Protein AF-A0A6B0X031-F1 (afdb_monomer_lite)

Structure (mmCIF, N/CA/C/O backbone):
data_AF-A0A6B0X031-F1
#
_entry.id   AF-A0A6B0X031-F1
#
loop_
_atom_site.group_PDB
_atom_site.id
_atom_site.type_symbol
_atom_site.label_atom_id
_atom_site.label_alt_id
_atom_site.label_comp_id
_atom_site.label_asym_id
_atom_site.label_entity_id
_atom_site.label_seq_id
_atom_site.pdbx_PDB_ins_code
_atom_site.Cartn_x
_atom_site.Cartn_y
_atom_site.Cartn_z
_atom_site.occupancy
_atom_site.B_iso_or_equiv
_atom_site.auth_seq_id
_atom_site.auth_comp_id
_atom_site.auth_asym_id
_atom_site.auth_atom_id
_atom_site.pdbx_PDB_model_num
ATOM 1 N N . MET A 1 1 ? 21.536 27.885 -0.685 1.00 33.00 1 MET A N 1
ATOM 2 C CA . MET A 1 1 ? 22.875 27.631 -0.110 1.00 33.00 1 MET A CA 1
ATOM 3 C C . MET A 1 1 ? 23.241 26.184 -0.421 1.00 33.00 1 MET A C 1
ATOM 5 O O . MET A 1 1 ? 22.856 25.290 0.315 1.00 33.00 1 MET A O 1
ATOM 9 N N . TYR A 1 2 ? 23.854 25.948 -1.583 1.00 34.44 2 TYR A N 1
ATOM 10 C CA . TYR A 1 2 ? 24.213 24.617 -2.085 1.00 34.44 2 TYR A CA 1
ATOM 11 C C . TYR A 1 2 ? 25.632 24.315 -1.593 1.00 34.44 2 TYR A C 1
ATOM 13 O O . TYR A 1 2 ? 26.549 25.084 -1.883 1.00 34.44 2 TYR A O 1
ATOM 21 N N . ARG A 1 3 ? 25.805 23.298 -0.74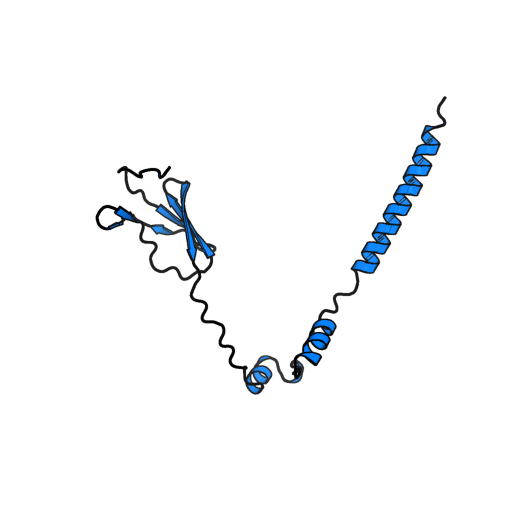3 1.00 37.38 3 ARG A N 1
ATOM 22 C CA . ARG A 1 3 ? 27.104 23.008 -0.123 1.00 37.38 3 ARG A CA 1
ATOM 23 C C . ARG A 1 3 ? 27.965 22.264 -1.142 1.00 37.38 3 ARG A C 1
ATOM 25 O O . ARG A 1 3 ? 27.722 21.103 -1.440 1.00 37.38 3 ARG A O 1
ATOM 32 N N . ASP A 1 4 ? 28.926 22.996 -1.690 1.00 38.53 4 ASP A N 1
ATOM 33 C CA . ASP A 1 4 ? 29.979 22.534 -2.588 1.00 38.53 4 ASP A CA 1
ATOM 34 C C . ASP A 1 4 ? 30.730 21.358 -1.935 1.00 38.53 4 ASP A C 1
ATOM 36 O O . ASP A 1 4 ? 31.461 21.534 -0.956 1.00 38.53 4 ASP A O 1
ATOM 40 N N . ILE A 1 5 ? 30.496 20.138 -2.429 1.00 47.28 5 ILE A N 1
ATOM 41 C CA . ILE A 1 5 ? 31.182 18.918 -1.986 1.00 47.28 5 ILE A CA 1
ATOM 42 C C . ILE A 1 5 ? 32.548 18.892 -2.683 1.00 47.28 5 ILE A C 1
ATOM 44 O O . ILE A 1 5 ? 32.824 18.080 -3.567 1.00 47.28 5 ILE A O 1
ATOM 48 N N . ARG A 1 6 ? 33.409 19.853 -2.334 1.00 39.69 6 ARG A N 1
ATOM 49 C CA . ARG A 1 6 ? 34.802 19.854 -2.777 1.00 39.69 6 ARG A CA 1
ATOM 50 C C . ARG A 1 6 ? 35.494 18.611 -2.233 1.00 39.69 6 ARG A C 1
ATOM 52 O O . ARG A 1 6 ? 35.598 18.447 -1.025 1.00 39.69 6 ARG A O 1
ATOM 59 N N . ARG A 1 7 ? 36.012 17.803 -3.165 1.00 43.03 7 ARG A N 1
ATOM 60 C CA . ARG A 1 7 ? 37.277 17.054 -3.068 1.00 43.03 7 ARG A CA 1
ATOM 61 C C . ARG A 1 7 ? 37.687 16.679 -1.640 1.00 43.03 7 ARG A C 1
ATOM 63 O O . ARG A 1 7 ? 38.592 17.293 -1.100 1.00 43.03 7 ARG A O 1
ATOM 70 N N . GLU A 1 8 ? 37.103 15.640 -1.065 1.00 43.38 8 GLU A N 1
ATOM 71 C CA . GLU A 1 8 ? 37.730 14.963 0.071 1.00 43.38 8 GLU A CA 1
ATOM 72 C C . GLU A 1 8 ? 37.162 13.555 0.175 1.00 43.38 8 GLU A C 1
ATOM 74 O O . GLU A 1 8 ? 36.149 13.316 0.824 1.00 43.38 8 GLU A O 1
ATO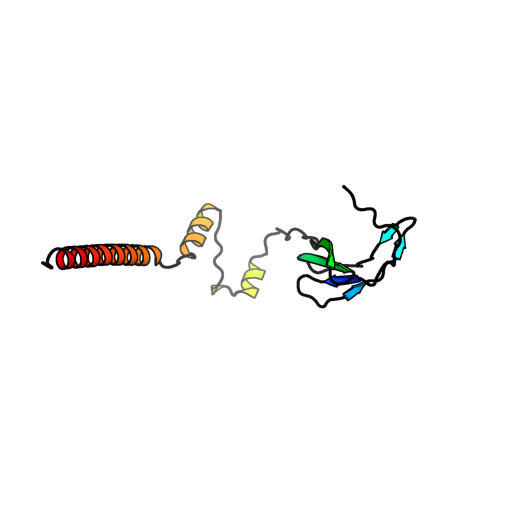M 79 N N . ASN A 1 9 ? 37.828 12.637 -0.530 1.00 46.66 9 ASN A N 1
ATOM 80 C CA . ASN A 1 9 ? 37.626 11.194 -0.494 1.00 46.66 9 ASN A CA 1
ATOM 81 C C . ASN A 1 9 ? 36.172 10.797 -0.695 1.00 46.66 9 ASN A C 1
ATOM 83 O O . ASN A 1 9 ? 35.406 10.688 0.266 1.00 46.66 9 ASN A O 1
ATOM 87 N N . ALA A 1 10 ? 35.820 10.551 -1.956 1.00 55.34 10 ALA A N 1
ATOM 88 C CA . ALA A 1 10 ? 34.616 9.822 -2.289 1.00 55.34 10 ALA A CA 1
ATOM 89 C C . ALA A 1 10 ? 34.673 8.508 -1.488 1.00 55.34 10 ALA A C 1
ATOM 91 O O . ALA A 1 10 ? 35.467 7.612 -1.771 1.00 55.34 10 ALA A O 1
ATOM 92 N N . SER A 1 11 ? 33.963 8.513 -0.364 1.00 65.38 11 SER A N 1
ATOM 93 C CA . SER A 1 11 ? 34.056 7.484 0.658 1.00 65.38 11 SER A CA 1
ATOM 94 C C . SER A 1 11 ? 33.163 6.349 0.200 1.00 65.38 11 SER A C 1
ATOM 96 O O . SER A 1 11 ? 32.203 6.576 -0.546 1.00 65.38 11 SER A O 1
ATOM 98 N N . GLU A 1 12 ? 33.473 5.145 0.655 1.00 78.00 12 GLU A N 1
ATOM 99 C CA . GLU A 1 12 ? 32.509 4.057 0.653 1.00 78.00 12 GLU A CA 1
ATOM 100 C C . GLU A 1 12 ? 31.143 4.581 1.129 1.00 78.00 12 GLU A C 1
ATOM 102 O O . GLU A 1 12 ? 31.061 5.307 2.129 1.00 78.00 12 GLU A O 1
ATOM 107 N N . ALA A 1 13 ? 30.095 4.276 0.367 1.00 83.94 13 ALA A N 1
ATOM 108 C CA . ALA A 1 13 ? 28.730 4.586 0.747 1.00 83.94 13 ALA A CA 1
ATOM 109 C C . ALA A 1 13 ? 27.931 3.290 0.852 1.00 83.94 13 ALA A C 1
ATOM 111 O O . ALA A 1 13 ? 28.218 2.310 0.168 1.00 83.94 13 ALA A O 1
ATOM 112 N N . VAL A 1 14 ? 26.924 3.281 1.712 1.00 87.12 14 VAL A N 1
ATOM 113 C CA . VAL A 1 14 ? 26.030 2.146 1.920 1.00 87.12 14 VAL A CA 1
ATOM 114 C C . VAL A 1 14 ? 24.661 2.518 1.375 1.00 87.12 14 VAL A C 1
ATOM 116 O O . VAL A 1 14 ? 24.072 3.515 1.782 1.00 87.12 14 VAL A O 1
ATOM 119 N N . LEU A 1 15 ? 24.169 1.727 0.431 1.00 89.38 15 LEU A N 1
ATOM 120 C CA . LEU A 1 15 ? 22.814 1.794 -0.089 1.00 89.38 15 LEU A CA 1
ATOM 121 C C . LEU A 1 15 ? 21.904 0.939 0.792 1.00 89.38 15 LEU A C 1
ATOM 123 O O . LEU A 1 15 ? 22.108 -0.270 0.893 1.00 89.38 15 LEU A O 1
ATOM 127 N N . GLN A 1 16 ? 20.896 1.556 1.394 1.00 89.25 16 GLN A N 1
ATOM 128 C CA . GLN A 1 16 ? 19.877 0.882 2.188 1.00 89.25 16 GLN A CA 1
ATOM 129 C C . GLN A 1 16 ? 18.601 0.728 1.358 1.00 89.25 16 GLN A C 1
ATOM 131 O O . GLN A 1 16 ? 18.043 1.716 0.871 1.00 89.25 16 GLN A O 1
ATOM 136 N N . ALA A 1 17 ? 18.156 -0.519 1.205 1.00 85.62 17 ALA A N 1
ATOM 137 C CA . ALA A 1 17 ? 16.879 -0.854 0.589 1.00 85.62 17 ALA A CA 1
ATOM 138 C C . ALA A 1 17 ? 15.715 -0.669 1.588 1.00 85.62 17 ALA A C 1
ATOM 140 O O . ALA A 1 17 ? 15.948 -0.779 2.797 1.00 85.62 17 ALA A O 1
ATOM 141 N N . PRO A 1 18 ? 14.473 -0.440 1.112 1.00 82.44 18 PRO A N 1
ATOM 142 C CA . PRO A 1 18 ? 13.293 -0.278 1.966 1.00 82.44 18 PRO A CA 1
ATOM 143 C C . PRO A 1 18 ? 13.024 -1.476 2.891 1.00 82.44 18 PRO A C 1
ATOM 145 O O . PRO A 1 18 ? 12.672 -1.275 4.052 1.00 82.44 18 PRO A O 1
ATOM 148 N N . GLY A 1 19 ? 13.195 -2.706 2.393 1.00 80.44 19 GLY A N 1
ATOM 149 C CA . GLY A 1 19 ? 13.038 -3.942 3.170 1.00 80.44 19 GLY A CA 1
ATOM 150 C C . GLY A 1 19 ? 14.208 -4.923 3.050 1.00 80.44 19 GLY A C 1
ATOM 151 O O . GLY A 1 19 ? 14.121 -6.035 3.567 1.00 80.44 19 GLY A O 1
ATOM 152 N N . GLY A 1 20 ? 15.281 -4.539 2.355 1.00 76.06 20 GLY A N 1
ATOM 153 C CA . GLY A 1 20 ? 16.390 -5.424 2.002 1.00 76.06 20 GLY A CA 1
ATOM 154 C C . GLY A 1 20 ? 17.692 -5.184 2.769 1.00 76.06 20 GLY A C 1
ATOM 155 O O . GLY A 1 20 ? 17.847 -4.237 3.541 1.00 76.06 20 GLY A O 1
ATOM 156 N N . GLU A 1 21 ? 18.656 -6.062 2.498 1.00 79.81 21 GLU A N 1
ATOM 157 C CA . GLU A 1 21 ? 20.004 -5.988 3.057 1.00 79.81 21 GLU A CA 1
ATOM 158 C C . GLU A 1 21 ? 20.772 -4.759 2.531 1.00 79.81 21 GLU A C 1
ATOM 160 O O . GLU A 1 21 ? 20.715 -4.460 1.330 1.00 79.81 21 GLU A O 1
ATOM 165 N N . PRO A 1 22 ? 21.524 -4.054 3.396 1.00 84.44 22 PRO A N 1
ATOM 166 C CA . PRO A 1 22 ? 22.377 -2.951 2.980 1.00 84.44 22 PRO A CA 1
ATOM 167 C C . PRO A 1 22 ? 23.468 -3.420 2.014 1.00 84.44 22 PRO A C 1
ATOM 169 O O . PRO A 1 22 ? 24.081 -4.477 2.183 1.00 84.44 22 PRO A O 1
ATOM 172 N N . ARG A 1 23 ? 23.763 -2.594 1.007 1.00 85.38 23 ARG A N 1
ATOM 173 C CA . ARG A 1 23 ? 24.788 -2.871 -0.005 1.00 85.38 23 ARG A CA 1
ATOM 174 C C . ARG A 1 23 ? 25.800 -1.739 -0.093 1.00 85.38 23 ARG A C 1
ATOM 176 O O . ARG A 1 23 ? 25.437 -0.598 -0.354 1.00 85.38 23 ARG A O 1
ATOM 183 N N . THR A 1 24 ? 27.084 -2.062 -0.002 1.00 86.50 24 THR A N 1
ATOM 184 C CA . THR A 1 24 ? 28.150 -1.095 -0.283 1.00 86.50 24 THR A CA 1
ATOM 185 C C . THR A 1 24 ? 28.170 -0.693 -1.764 1.00 86.50 24 THR A C 1
ATOM 187 O O . THR A 1 24 ? 28.221 -1.545 -2.657 1.00 86.50 24 THR A O 1
ATOM 190 N N . ILE A 1 25 ? 28.194 0.616 -2.021 1.00 86.44 25 ILE A N 1
ATOM 191 C CA . ILE A 1 25 ? 28.390 1.239 -3.331 1.00 86.44 25 ILE A CA 1
ATOM 192 C C . ILE A 1 25 ? 29.660 2.098 -3.321 1.00 86.44 25 ILE A C 1
ATOM 194 O O . ILE A 1 25 ? 29.949 2.839 -2.380 1.00 86.44 25 ILE A O 1
ATOM 198 N N . TRP A 1 26 ? 30.425 2.003 -4.406 1.00 83.12 26 TRP A N 1
ATOM 199 C CA . TRP A 1 26 ? 31.681 2.728 -4.567 1.00 83.12 26 TRP A CA 1
ATOM 200 C C . TRP A 1 26 ? 31.494 3.912 -5.507 1.00 83.12 26 TRP A C 1
ATOM 202 O O . TRP A 1 26 ? 30.803 3.785 -6.516 1.00 83.12 26 TRP A O 1
ATOM 212 N N . PRO A 1 27 ? 32.103 5.063 -5.213 1.00 84.75 27 PRO A N 1
ATOM 213 C CA . PRO A 1 27 ? 31.990 6.228 -6.069 1.00 84.75 27 PRO A CA 1
ATOM 214 C C . PRO A 1 27 ? 32.688 6.006 -7.408 1.00 84.75 27 PRO A C 1
ATOM 216 O O . PRO A 1 27 ? 33.795 5.474 -7.483 1.00 84.75 27 PRO A O 1
ATOM 219 N N . GLN A 1 28 ? 32.056 6.488 -8.468 1.00 84.00 28 GLN A N 1
ATOM 220 C CA . GLN A 1 28 ? 32.580 6.494 -9.820 1.00 84.00 28 GLN A CA 1
ATOM 221 C C . GLN A 1 28 ? 32.687 7.937 -10.319 1.00 84.00 28 GLN A C 1
ATOM 223 O O . GLN A 1 28 ? 31.763 8.739 -10.186 1.00 84.00 28 GLN A O 1
ATOM 228 N N . GLN A 1 29 ? 33.828 8.279 -10.914 1.00 79.88 29 GLN A N 1
ATOM 229 C CA . GLN A 1 29 ? 34.004 9.564 -11.586 1.00 79.88 29 GLN A CA 1
ATOM 230 C C . GLN A 1 29 ? 33.257 9.538 -12.927 1.00 79.88 29 GLN A C 1
ATOM 232 O O . GLN A 1 29 ? 33.565 8.726 -13.801 1.00 79.88 29 GLN A O 1
ATOM 237 N N . ARG A 1 30 ? 32.286 10.439 -13.100 1.00 78.75 30 ARG A N 1
ATOM 238 C CA . ARG A 1 30 ? 31.639 10.733 -14.385 1.00 78.75 30 ARG A CA 1
ATOM 239 C C . ARG A 1 30 ? 31.936 12.186 -14.755 1.00 78.75 30 ARG A C 1
ATOM 241 O O . ARG A 1 30 ? 31.273 13.114 -14.299 1.00 78.75 30 ARG A O 1
ATOM 248 N N . GLY A 1 31 ? 32.962 12.382 -15.584 1.00 80.31 31 GLY A N 1
ATOM 249 C CA . GLY A 1 31 ? 33.418 13.711 -15.995 1.00 80.31 31 GLY A CA 1
ATOM 250 C C . GLY A 1 31 ? 33.990 14.503 -14.818 1.00 80.31 31 GLY A C 1
ATOM 251 O O . GLY A 1 31 ? 34.966 14.083 -14.209 1.00 80.31 31 GLY A O 1
ATOM 252 N N . LEU A 1 32 ? 33.378 15.648 -14.503 1.00 78.06 32 LEU A N 1
ATOM 253 C CA . LEU A 1 32 ? 33.776 16.519 -13.388 1.00 78.06 32 LEU A CA 1
ATOM 254 C C . LEU A 1 32 ? 33.071 16.181 -12.061 1.00 78.06 32 LEU A C 1
ATOM 256 O O . LEU A 1 32 ? 33.318 16.850 -11.059 1.00 78.06 32 LEU A O 1
ATOM 260 N N . GLN A 1 33 ? 32.178 15.186 -12.045 1.00 76.38 33 GLN A N 1
ATOM 261 C CA . GLN A 1 33 ? 31.364 14.843 -10.879 1.00 76.38 33 GLN A CA 1
ATOM 262 C C . GLN A 1 33 ? 31.687 13.439 -10.361 1.00 76.38 33 GLN A C 1
ATOM 264 O O . GLN A 1 33 ? 31.906 12.501 -11.129 1.00 76.38 33 GLN A O 1
ATOM 269 N N . SER A 1 34 ? 31.681 13.294 -9.036 1.00 76.69 34 SER A N 1
ATOM 270 C CA . SER A 1 34 ? 31.692 11.991 -8.373 1.00 76.69 34 SER A CA 1
ATOM 271 C C . SER A 1 34 ? 30.251 11.551 -8.153 1.00 76.69 34 SER A C 1
ATOM 273 O O . SER A 1 34 ? 29.488 12.280 -7.524 1.00 76.69 34 SER A O 1
ATOM 275 N N . VAL A 1 35 ? 29.881 10.378 -8.657 1.00 82.94 35 VAL A N 1
ATOM 276 C CA . VAL A 1 35 ? 28.538 9.805 -8.493 1.00 82.94 35 VAL A CA 1
ATOM 277 C C . VAL A 1 35 ? 28.632 8.428 -7.851 1.00 82.94 35 VAL A C 1
ATOM 279 O O . VAL A 1 35 ? 29.606 7.716 -8.078 1.00 82.94 35 VAL A O 1
ATOM 282 N N . TRP A 1 36 ? 27.626 8.022 -7.081 1.00 84.81 36 TRP A N 1
ATOM 283 C CA . TRP A 1 36 ? 27.511 6.638 -6.624 1.00 84.81 36 TRP A CA 1
ATOM 284 C C . TRP A 1 36 ? 26.541 5.870 -7.535 1.00 84.81 36 TRP A C 1
ATOM 286 O O . TRP A 1 36 ? 25.339 6.132 -7.500 1.00 84.81 36 TRP A O 1
ATOM 296 N N . PRO A 1 37 ? 27.022 4.945 -8.385 1.00 85.25 37 PRO A N 1
ATOM 297 C CA . PRO A 1 37 ? 26.149 4.121 -9.204 1.00 85.25 37 PRO A CA 1
ATOM 298 C C . PRO A 1 37 ? 25.410 3.105 -8.322 1.00 85.25 37 PRO A C 1
ATOM 300 O O . PRO A 1 37 ? 26.004 2.159 -7.810 1.00 85.25 37 PRO A O 1
ATOM 303 N N . VAL A 1 38 ? 24.097 3.285 -8.173 1.00 84.12 38 VAL A N 1
ATOM 304 C CA . VAL A 1 38 ? 23.221 2.377 -7.405 1.00 84.12 38 VAL A CA 1
ATOM 305 C C . VAL A 1 38 ? 22.833 1.106 -8.178 1.00 84.12 38 VAL A C 1
ATOM 307 O O . VAL A 1 38 ? 22.422 0.115 -7.581 1.00 84.12 38 VAL A O 1
ATOM 310 N N . GLY A 1 39 ? 23.028 1.091 -9.501 1.00 83.88 39 GLY A N 1
ATOM 311 C CA . GLY A 1 39 ? 22.661 -0.033 -10.366 1.00 83.88 39 GLY A CA 1
ATOM 312 C C . GLY A 1 39 ? 21.154 -0.112 -10.629 1.00 83.88 39 GLY A C 1
ATOM 313 O O . GLY A 1 39 ? 20.465 0.904 -10.620 1.00 83.88 39 GLY A O 1
ATOM 314 N N . VAL A 1 40 ? 20.656 -1.319 -10.910 1.00 79.50 40 VAL A N 1
ATOM 315 C CA . VAL A 1 40 ? 19.223 -1.578 -11.117 1.00 79.50 40 VAL A CA 1
ATOM 316 C C . VAL A 1 40 ? 18.564 -1.846 -9.764 1.00 79.50 40 VAL A C 1
ATOM 318 O O . VAL A 1 40 ? 18.987 -2.745 -9.038 1.00 79.50 40 VAL A O 1
ATOM 321 N N . VAL A 1 41 ? 17.528 -1.074 -9.450 1.00 83.75 41 VAL A N 1
ATOM 322 C CA . VAL A 1 41 ? 16.703 -1.185 -8.241 1.00 83.75 41 VAL A CA 1
ATOM 323 C C . VAL A 1 41 ? 15.324 -1.711 -8.639 1.00 83.75 41 VAL A C 1
ATOM 325 O O . VAL A 1 41 ? 14.652 -1.112 -9.470 1.00 83.75 41 VAL A O 1
ATOM 328 N N . ASN A 1 42 ? 14.922 -2.854 -8.079 1.00 78.62 42 ASN A N 1
ATOM 329 C CA . ASN A 1 42 ? 13.672 -3.551 -8.426 1.00 78.62 42 ASN A CA 1
ATOM 330 C C . ASN A 1 42 ? 12.693 -3.644 -7.245 1.00 78.62 42 ASN A C 1
ATOM 332 O O . ASN A 1 42 ? 11.686 -4.340 -7.338 1.00 78.62 42 ASN A O 1
ATOM 336 N N . GLU A 1 43 ? 13.000 -2.983 -6.128 1.00 81.94 43 GLU A N 1
ATOM 337 C CA . GLU A 1 43 ? 12.129 -2.926 -4.958 1.00 81.94 43 GLU A CA 1
ATOM 338 C C . GLU A 1 43 ? 11.528 -1.519 -4.859 1.00 81.94 43 GLU A C 1
ATOM 340 O O . GLU A 1 43 ? 12.285 -0.538 -4.796 1.00 81.94 43 GLU A O 1
ATOM 345 N N . PRO A 1 44 ? 10.191 -1.396 -4.877 1.00 85.12 44 PRO A N 1
ATOM 346 C CA . PRO A 1 44 ? 9.544 -0.109 -4.722 1.00 85.12 44 PRO A CA 1
ATOM 347 C C . PRO A 1 44 ? 9.707 0.395 -3.286 1.00 85.12 44 PRO A C 1
ATOM 349 O O . PRO A 1 44 ? 9.618 -0.372 -2.328 1.00 85.12 44 PRO A O 1
ATOM 352 N N . GLY A 1 45 ? 9.914 1.699 -3.128 1.00 85.94 45 GLY A N 1
ATOM 353 C CA . GLY A 1 45 ? 10.007 2.333 -1.815 1.00 85.94 45 GLY A CA 1
ATOM 354 C C . GLY A 1 45 ? 11.047 3.445 -1.741 1.00 85.94 45 GLY A C 1
ATOM 355 O O . GLY A 1 45 ? 11.556 3.923 -2.757 1.00 85.94 45 GLY A O 1
ATOM 356 N N . LEU A 1 46 ? 11.336 3.886 -0.516 1.00 88.44 46 LEU A N 1
ATOM 357 C CA . LEU A 1 46 ? 12.324 4.926 -0.241 1.00 88.44 46 LEU A CA 1
ATOM 358 C C . LEU A 1 46 ? 13.697 4.299 0.005 1.00 88.44 46 LEU A C 1
ATOM 360 O O . LEU A 1 46 ? 13.880 3.566 0.973 1.00 88.44 46 LEU A O 1
ATOM 364 N N . TRP A 1 47 ? 14.653 4.625 -0.855 1.00 90.56 47 TRP A N 1
ATOM 365 C CA . TRP A 1 47 ? 16.038 4.187 -0.748 1.00 90.56 47 TRP A CA 1
ATOM 366 C C . TRP A 1 47 ? 16.896 5.293 -0.134 1.00 90.56 47 TRP A C 1
ATOM 368 O O . TRP A 1 47 ? 16.737 6.475 -0.463 1.00 90.56 47 TRP A O 1
ATOM 378 N N . GLU A 1 48 ? 17.825 4.913 0.740 1.00 90.94 48 GLU A N 1
ATOM 379 C CA . GLU A 1 48 ? 18.735 5.843 1.415 1.00 90.94 48 GLU A CA 1
ATOM 380 C C . GLU A 1 48 ? 20.194 5.509 1.087 1.00 90.94 48 GLU A C 1
ATOM 382 O O . GLU A 1 48 ? 20.589 4.344 1.054 1.00 90.94 48 GLU A O 1
ATOM 387 N N . ILE A 1 49 ? 21.014 6.536 0.860 1.00 88.38 49 ILE A N 1
ATOM 388 C CA . ILE A 1 49 ? 22.463 6.402 0.684 1.00 88.38 49 ILE A CA 1
ATOM 389 C C . ILE A 1 49 ? 23.147 6.991 1.912 1.00 88.38 49 ILE A C 1
ATOM 391 O O . ILE A 1 49 ? 23.025 8.186 2.188 1.00 88.38 49 ILE A O 1
ATOM 395 N N . PHE A 1 50 ? 23.911 6.170 2.622 1.00 86.75 50 PHE A N 1
ATOM 396 C CA . PHE A 1 50 ? 24.701 6.562 3.782 1.00 86.75 50 PHE A CA 1
ATOM 397 C C . PHE A 1 50 ? 26.170 6.729 3.404 1.00 86.75 50 PHE A C 1
ATOM 399 O O . PHE A 1 50 ? 26.774 5.817 2.854 1.00 86.75 50 PHE A O 1
ATOM 406 N N . ALA A 1 51 ? 26.778 7.860 3.750 1.00 84.00 51 ALA A N 1
ATOM 407 C CA . ALA A 1 51 ? 28.220 8.071 3.663 1.00 84.00 51 ALA A CA 1
ATOM 408 C C . ALA A 1 51 ? 28.728 8.555 5.025 1.00 84.00 51 ALA A C 1
ATOM 410 O O . ALA A 1 51 ? 28.163 9.486 5.602 1.00 84.00 51 ALA A O 1
ATOM 411 N N . ARG A 1 52 ? 29.792 7.930 5.548 1.00 81.25 52 ARG A N 1
ATOM 412 C CA . ARG A 1 52 ? 30.360 8.252 6.876 1.00 81.25 52 ARG A CA 1
ATOM 413 C C . ARG A 1 52 ? 29.288 8.288 7.984 1.00 81.25 52 ARG A C 1
ATOM 415 O O . ARG A 1 52 ? 29.194 9.264 8.724 1.00 81.25 52 ARG A O 1
ATOM 422 N N . GLU A 1 53 ? 28.445 7.254 8.029 1.00 75.88 53 GLU A N 1
ATOM 423 C CA . GLU A 1 53 ? 27.358 7.080 9.016 1.00 75.88 53 GLU A CA 1
ATOM 424 C C . GLU A 1 53 ? 26.264 8.168 8.999 1.00 75.88 53 GLU A C 1
ATOM 426 O O . GLU A 1 53 ? 25.450 8.266 9.917 1.00 75.88 53 GLU A O 1
ATOM 431 N N . ARG A 1 54 ? 26.194 8.987 7.943 1.00 79.88 54 ARG A N 1
ATOM 432 C CA . ARG A 1 54 ? 25.107 9.951 7.730 1.00 79.88 54 ARG A CA 1
ATOM 433 C C . ARG A 1 54 ? 24.407 9.706 6.410 1.00 79.88 54 ARG A C 1
ATOM 435 O O . ARG A 1 54 ? 25.048 9.357 5.424 1.00 79.88 54 ARG A O 1
ATOM 442 N N . VAL A 1 55 ? 23.102 9.967 6.382 1.00 80.50 55 VAL A N 1
ATOM 443 C CA . VAL A 1 55 ? 22.333 9.994 5.135 1.00 80.50 55 VAL A CA 1
ATOM 444 C C . VAL A 1 55 ? 22.883 11.116 4.259 1.00 80.50 55 VAL A C 1
ATOM 446 O O . VAL A 1 55 ? 22.785 12.295 4.607 1.00 80.50 55 VAL A O 1
ATOM 449 N N . SER A 1 56 ? 23.499 10.730 3.149 1.00 85.50 56 SER A N 1
ATOM 450 C CA . SER A 1 56 ? 24.009 11.637 2.129 1.00 85.50 56 SER A CA 1
ATOM 451 C C . SER A 1 56 ? 22.935 11.977 1.103 1.00 85.50 56 SER A C 1
ATOM 453 O O . SER A 1 56 ? 22.935 13.099 0.604 1.00 85.50 56 SER A O 1
ATOM 455 N N . ASP A 1 57 ? 22.052 11.027 0.777 1.00 84.06 57 ASP A N 1
ATOM 456 C CA . ASP A 1 57 ? 20.984 11.223 -0.205 1.00 84.06 57 ASP A CA 1
ATOM 457 C C . ASP A 1 57 ? 19.817 10.240 0.006 1.00 84.06 57 ASP A C 1
ATOM 459 O O . ASP A 1 57 ? 19.979 9.202 0.658 1.00 84.06 57 ASP A O 1
ATOM 463 N N . ARG A 1 58 ? 18.642 10.571 -0.541 1.00 88.75 58 ARG A N 1
ATOM 464 C CA . ARG A 1 58 ? 17.430 9.739 -0.525 1.00 88.75 58 ARG A CA 1
ATOM 465 C C . ARG A 1 58 ? 16.707 9.835 -1.856 1.00 88.75 58 ARG A C 1
ATOM 467 O O . ARG A 1 58 ? 16.477 10.935 -2.352 1.00 88.75 58 ARG A O 1
ATOM 474 N N . PHE A 1 59 ? 16.258 8.703 -2.384 1.00 87.38 59 PHE A N 1
ATOM 475 C CA . PHE A 1 59 ? 15.477 8.680 -3.617 1.00 87.38 59 PHE A CA 1
ATOM 476 C C . PHE A 1 59 ? 14.340 7.663 -3.537 1.00 87.38 59 PHE A C 1
ATOM 478 O O . PHE A 1 59 ? 14.458 6.613 -2.911 1.00 87.38 59 PHE A O 1
ATOM 485 N N . ALA A 1 60 ? 13.210 7.998 -4.157 1.00 86.81 60 ALA A N 1
ATOM 486 C CA . ALA A 1 60 ? 12.063 7.106 -4.247 1.00 86.81 60 ALA A CA 1
ATOM 487 C C . ALA A 1 60 ? 12.156 6.275 -5.528 1.00 86.81 60 ALA A C 1
ATOM 489 O O . ALA A 1 60 ? 12.351 6.823 -6.615 1.00 86.81 60 ALA A O 1
ATOM 490 N N . VAL A 1 61 ? 11.989 4.964 -5.394 1.00 85.00 61 VAL A N 1
ATOM 491 C CA . VAL A 1 61 ? 11.880 4.039 -6.520 1.00 85.00 61 VAL A CA 1
ATOM 492 C C . VAL A 1 61 ? 10.425 3.636 -6.642 1.00 85.00 61 VAL A C 1
ATOM 494 O O . VAL A 1 61 ? 9.865 3.008 -5.744 1.00 85.00 61 VAL A O 1
ATOM 497 N N . GLN A 1 62 ? 9.820 4.000 -7.764 1.00 79.50 62 GLN A N 1
ATOM 498 C CA . GLN A 1 62 ? 8.589 3.382 -8.226 1.00 79.50 62 GLN A CA 1
ATOM 499 C C . GLN A 1 62 ? 9.003 2.369 -9.287 1.00 79.50 62 GLN A C 1
ATOM 501 O O . GLN A 1 62 ? 9.579 2.739 -10.310 1.00 79.50 62 GLN A O 1
ATOM 506 N N . VAL A 1 63 ? 8.812 1.084 -9.001 1.00 66.75 63 VAL A N 1
ATOM 507 C CA . VAL A 1 63 ? 8.949 0.054 -10.033 1.00 66.75 63 VAL A CA 1
ATOM 508 C C . VAL A 1 63 ? 7.732 0.201 -10.931 1.00 66.75 63 VAL A C 1
ATOM 510 O O . VAL A 1 63 ? 6.629 0.295 -10.404 1.00 66.75 63 VAL A O 1
ATOM 513 N N . ASP A 1 64 ? 7.969 0.270 -12.242 1.00 62.25 64 ASP A N 1
ATOM 514 C CA . ASP A 1 64 ? 6.971 0.499 -13.288 1.00 62.25 64 ASP A CA 1
ATOM 515 C C . ASP A 1 64 ? 5.644 -0.201 -12.962 1.00 62.25 64 ASP A C 1
ATOM 517 O O . ASP A 1 64 ? 5.531 -1.434 -12.984 1.00 62.25 64 ASP A O 1
ATOM 521 N N . GLU A 1 65 ? 4.655 0.619 -12.610 1.00 55.75 65 GLU A N 1
ATOM 522 C CA . GLU A 1 65 ? 3.255 0.253 -12.590 1.00 55.75 65 GLU A CA 1
ATOM 523 C C . GLU A 1 65 ? 2.897 -0.021 -14.044 1.00 55.75 65 GLU A C 1
ATOM 525 O O . GLU A 1 65 ? 2.414 0.854 -14.759 1.00 55.75 65 GLU A O 1
ATOM 530 N N . ARG A 1 66 ? 3.114 -1.253 -14.516 1.00 57.53 66 ARG A N 1
ATOM 531 C CA . ARG A 1 66 ? 2.238 -1.750 -15.571 1.00 57.53 66 ARG A CA 1
ATOM 532 C C . ARG A 1 66 ? 0.844 -1.586 -15.004 1.00 57.53 66 ARG A C 1
ATOM 534 O O . ARG A 1 66 ? 0.446 -2.365 -14.137 1.00 57.53 66 ARG A O 1
ATOM 541 N N . GLU A 1 67 ? 0.194 -0.511 -15.428 1.00 52.12 67 GLU A N 1
ATOM 542 C CA . GLU A 1 67 ? -1.183 -0.187 -15.134 1.00 52.12 67 GLU A CA 1
ATOM 543 C C . GLU A 1 67 ? -1.938 -1.513 -15.183 1.00 52.12 67 GLU A C 1
ATOM 545 O O . GLU A 1 67 ? -1.771 -2.251 -16.167 1.00 52.12 67 GLU A O 1
ATOM 550 N N . PRO A 1 68 ? -2.587 -1.925 -14.076 1.00 56.78 68 PRO A N 1
ATOM 551 C CA . PRO A 1 68 ? -3.158 -3.256 -13.992 1.00 56.78 68 PRO A CA 1
ATOM 552 C C . PRO A 1 68 ? -4.027 -3.434 -15.225 1.00 56.78 68 PRO A C 1
ATOM 554 O O . PRO A 1 68 ? -4.876 -2.588 -15.481 1.00 56.78 68 PRO A O 1
ATOM 557 N N . ASP A 1 69 ? -3.753 -4.472 -16.019 1.00 63.25 69 ASP A N 1
ATOM 558 C CA . ASP A 1 69 ? -4.517 -4.756 -17.226 1.00 63.25 69 ASP A CA 1
ATOM 559 C C . ASP A 1 69 ? -5.998 -4.799 -16.838 1.00 63.25 69 ASP A C 1
ATOM 561 O O . ASP A 1 69 ? -6.458 -5.736 -16.181 1.00 63.25 69 ASP A O 1
ATOM 565 N N . LEU A 1 70 ? -6.720 -3.727 -17.178 1.00 63.19 70 LEU A N 1
ATOM 566 C CA . LEU A 1 70 ? -8.122 -3.538 -16.815 1.00 63.19 70 LEU A CA 1
ATOM 567 C C . LEU A 1 70 ? -9.035 -4.409 -17.679 1.00 63.19 70 LEU A C 1
ATOM 569 O O . LEU A 1 70 ? -10.260 -4.290 -17.592 1.00 63.19 70 LEU A O 1
ATOM 573 N N . THR A 1 71 ? -8.465 -5.277 -18.521 1.00 75.12 71 THR A N 1
ATOM 574 C CA . THR A 1 71 ? -9.232 -6.250 -19.281 1.00 75.12 71 THR A CA 1
ATOM 575 C C . THR A 1 71 ? -10.023 -7.129 -18.310 1.00 75.12 71 THR A C 1
ATOM 577 O O . THR A 1 71 ? -9.436 -7.797 -17.451 1.00 75.12 71 THR A O 1
ATOM 580 N N . PRO A 1 72 ? -11.362 -7.160 -18.429 1.00 71.50 72 PRO A N 1
ATOM 581 C CA . PRO A 1 72 ? -12.198 -7.971 -17.563 1.00 71.50 72 PRO A CA 1
ATOM 582 C C . PRO A 1 72 ? -11.752 -9.434 -17.577 1.00 71.50 72 PRO A C 1
ATOM 584 O O . PRO A 1 72 ? -11.618 -10.056 -18.634 1.00 71.50 72 PRO A O 1
ATOM 587 N N . VAL A 1 73 ? -11.530 -10.003 -16.392 1.00 78.94 73 VAL A N 1
ATOM 588 C CA . VAL A 1 73 ? -11.160 -11.414 -16.268 1.00 78.94 73 VAL A CA 1
ATOM 589 C C . VAL A 1 73 ? -12.363 -12.278 -16.668 1.00 78.94 73 VAL A C 1
ATOM 591 O O . VAL A 1 73 ? -13.447 -12.092 -16.111 1.00 78.94 73 VAL A O 1
ATOM 594 N N . PRO A 1 74 ? -12.206 -13.255 -17.583 1.00 80.38 74 PRO A N 1
ATOM 595 C CA . PRO A 1 74 ? -13.299 -14.143 -17.961 1.00 80.38 74 PRO A CA 1
ATOM 596 C C . PRO A 1 74 ? -13.856 -14.899 -16.754 1.00 80.38 74 PRO A C 1
ATOM 598 O O . PRO A 1 74 ? -13.101 -15.504 -15.988 1.00 80.38 74 PRO A O 1
ATOM 601 N N . MET A 1 75 ? -15.182 -14.934 -16.629 1.00 74.50 75 MET A N 1
ATOM 602 C CA . MET A 1 75 ? -15.872 -15.540 -15.486 1.00 74.50 75 MET A CA 1
ATOM 603 C C . MET A 1 75 ? -15.483 -17.008 -15.257 1.00 74.50 75 MET A C 1
ATOM 605 O O . MET A 1 75 ? -15.255 -17.423 -14.126 1.00 74.50 75 MET A O 1
ATOM 609 N N . ALA A 1 76 ? -15.271 -17.771 -16.334 1.00 77.31 76 ALA A N 1
ATOM 610 C CA . ALA A 1 76 ? -14.811 -19.159 -16.265 1.00 77.31 76 ALA A CA 1
ATOM 611 C C . ALA A 1 76 ? -13.474 -19.320 -15.511 1.00 77.31 76 ALA A C 1
ATOM 613 O O . ALA A 1 76 ? -13.249 -20.328 -14.842 1.00 77.31 76 ALA A O 1
ATOM 614 N N . ARG A 1 77 ? -12.586 -18.318 -15.586 1.00 77.50 77 ARG A N 1
ATOM 615 C CA . ARG A 1 77 ? -11.310 -18.315 -14.858 1.00 77.50 77 ARG A CA 1
ATOM 616 C C . ARG A 1 77 ? -11.515 -18.023 -13.374 1.00 77.50 77 ARG A C 1
ATOM 618 O O . ARG A 1 77 ? -10.848 -18.631 -12.543 1.00 77.50 77 ARG A O 1
ATOM 625 N N . LEU A 1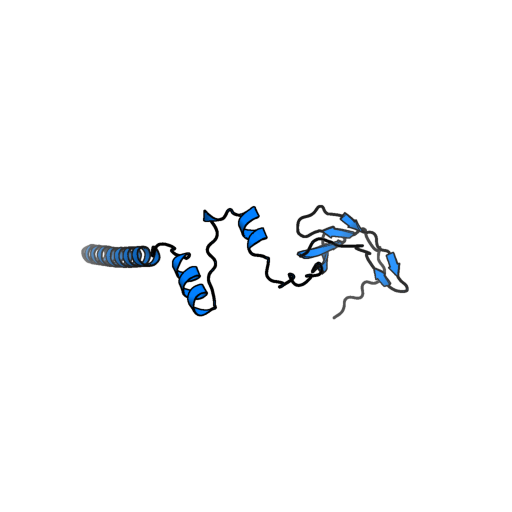 78 ? -12.437 -17.120 -13.046 1.00 77.88 78 LEU A N 1
ATOM 626 C CA . LEU A 1 78 ? -12.800 -16.818 -11.662 1.00 77.88 78 LEU A CA 1
ATOM 627 C C . LEU A 1 78 ? -13.449 -18.042 -11.002 1.00 77.88 78 LEU A C 1
ATOM 629 O O . LEU A 1 78 ? -13.034 -18.443 -9.915 1.00 77.88 78 LEU A O 1
ATOM 633 N N . GLU A 1 79 ? -14.386 -18.698 -11.689 1.00 80.38 79 GLU A N 1
ATOM 634 C CA . GLU A 1 79 ? -15.046 -19.919 -11.209 1.00 80.38 79 GLU A CA 1
ATOM 635 C C . GLU A 1 79 ? -14.059 -21.059 -10.943 1.00 80.38 79 GLU A C 1
ATOM 637 O O . GLU A 1 79 ? -14.201 -21.768 -9.947 1.00 80.38 79 GLU A O 1
ATOM 642 N N . ALA A 1 80 ? -13.037 -21.215 -11.789 1.00 78.88 80 ALA A N 1
ATOM 643 C CA . ALA A 1 80 ? -11.994 -22.220 -11.597 1.00 78.88 80 ALA A CA 1
ATOM 644 C C . ALA A 1 80 ? -11.121 -21.954 -10.356 1.00 78.88 80 ALA A C 1
ATOM 646 O O . ALA A 1 80 ? -10.652 -22.900 -9.727 1.00 78.88 80 ALA A O 1
ATOM 647 N N . LEU A 1 81 ? -10.900 -20.684 -9.997 1.00 77.75 81 LEU A N 1
ATOM 648 C CA . LEU A 1 81 ? -10.039 -20.296 -8.874 1.00 77.75 81 LEU A CA 1
ATOM 649 C C . LEU A 1 81 ? -10.768 -20.321 -7.527 1.00 77.75 81 LEU A C 1
ATOM 651 O O . LEU A 1 81 ? -10.226 -20.812 -6.538 1.00 77.75 81 LEU A O 1
ATOM 655 N N . PHE A 1 82 ? -11.988 -19.789 -7.473 1.00 78.31 82 PHE A N 1
ATOM 656 C CA . PHE A 1 82 ? -12.716 -19.617 -6.211 1.00 78.31 82 PHE A CA 1
ATOM 657 C C . PHE A 1 82 ? -13.788 -20.696 -5.981 1.00 78.31 82 PHE A C 1
ATOM 659 O O . PHE A 1 82 ? -14.173 -20.949 -4.832 1.00 78.31 82 PHE A O 1
ATOM 666 N N . GLY A 1 83 ? -14.206 -21.394 -7.041 1.00 73.19 83 GLY A N 1
ATOM 667 C CA . GLY A 1 83 ? -15.342 -22.313 -7.037 1.00 73.19 83 GLY A CA 1
ATOM 668 C C . GLY A 1 83 ? -16.665 -21.572 -7.249 1.00 73.19 83 GLY A C 1
ATOM 669 O O . GLY A 1 83 ? -16.850 -20.458 -6.757 1.00 73.19 83 GLY A O 1
ATOM 670 N N . LYS A 1 84 ? -17.598 -22.203 -7.974 1.00 67.19 84 LYS A N 1
ATOM 671 C CA . LYS A 1 84 ? -18.890 -21.606 -8.365 1.00 67.19 84 LYS A CA 1
ATOM 672 C C . LYS A 1 84 ? -19.713 -21.096 -7.178 1.00 67.19 84 LYS A C 1
ATOM 674 O O . LYS A 1 84 ? -20.337 -20.050 -7.278 1.00 67.19 84 LYS A O 1
ATOM 679 N N . ASP A 1 85 ? -19.639 -21.776 -6.038 1.00 68.75 85 ASP A N 1
ATOM 680 C CA . ASP A 1 85 ? -20.468 -21.467 -4.866 1.00 68.75 85 ASP A CA 1
ATOM 681 C C . ASP A 1 85 ? -19.967 -20.263 -4.048 1.00 68.75 85 ASP A C 1
ATOM 683 O O . ASP A 1 85 ? -20.656 -19.794 -3.143 1.00 68.75 85 ASP A O 1
ATOM 687 N N . ARG A 1 86 ? -18.758 -19.759 -4.338 1.00 64.62 86 ARG A N 1
ATOM 688 C CA . ARG A 1 86 ? -18.141 -18.619 -3.631 1.00 64.62 86 ARG A CA 1
ATOM 689 C C . ARG A 1 86 ? -18.070 -17.344 -4.471 1.00 64.62 86 ARG A C 1
ATOM 691 O O . ARG A 1 86 ? -17.530 -16.342 -4.008 1.00 64.62 86 ARG A O 1
ATOM 698 N N . LEU A 1 87 ? -18.619 -17.370 -5.684 1.00 66.81 87 LEU A N 1
ATOM 699 C CA . LEU A 1 87 ? -18.664 -16.237 -6.601 1.00 66.81 87 LEU A CA 1
ATOM 700 C C . LEU A 1 87 ? -20.100 -15.755 -6.769 1.00 66.81 87 LEU A C 1
ATOM 702 O O . LEU A 1 87 ? -20.972 -16.496 -7.209 1.00 66.81 87 LEU A O 1
ATOM 706 N N . ARG A 1 88 ? -20.333 -14.480 -6.457 1.00 66.19 88 ARG A N 1
ATOM 707 C CA . ARG A 1 88 ? -21.573 -13.781 -6.789 1.00 66.19 88 ARG A CA 1
ATOM 708 C C . ARG A 1 88 ? -21.233 -12.663 -7.765 1.00 66.19 88 ARG A C 1
ATOM 710 O O . ARG A 1 88 ? -20.557 -11.712 -7.385 1.00 66.19 88 ARG A O 1
ATOM 717 N N . VAL A 1 89 ? -21.666 -12.811 -9.015 1.00 66.94 89 VAL A N 1
ATOM 718 C CA . VAL A 1 89 ? -21.571 -11.745 -10.022 1.00 66.94 89 VAL A CA 1
ATOM 719 C C . VAL A 1 89 ? -22.668 -10.742 -9.737 1.00 66.94 89 VAL A C 1
ATOM 721 O O . VAL A 1 89 ? -23.817 -11.124 -9.522 1.00 66.94 89 VAL A O 1
ATOM 724 N N . VAL A 1 90 ? -22.291 -9.475 -9.691 1.00 68.00 90 VAL A N 1
ATOM 725 C CA . VAL A 1 90 ? -23.203 -8.360 -9.475 1.00 68.00 90 VAL A CA 1
ATOM 726 C C . VAL A 1 90 ? -23.183 -7.541 -10.758 1.00 68.00 90 VAL A C 1
ATOM 728 O O . VAL A 1 90 ? -22.123 -7.050 -11.148 1.00 68.00 90 VAL A O 1
ATOM 731 N N . ASP A 1 91 ? -24.323 -7.459 -11.440 1.00 55.78 91 ASP A N 1
ATOM 732 C CA . ASP A 1 91 ? -24.456 -6.707 -12.687 1.00 55.78 91 ASP A CA 1
ATOM 733 C C . ASP A 1 91 ? -24.744 -5.229 -12.380 1.00 55.78 91 ASP A C 1
ATOM 735 O O . ASP A 1 91 ? -25.777 -4.875 -11.816 1.00 55.78 91 ASP A O 1
ATOM 739 N N . GLY A 1 92 ? -23.828 -4.352 -12.794 1.00 63.22 92 GLY A N 1
ATOM 740 C CA . GLY A 1 92 ? -24.026 -2.901 -12.800 1.00 63.22 92 GLY A CA 1
ATOM 741 C C . GLY A 1 92 ? -23.746 -2.156 -11.484 1.00 63.22 92 GLY A C 1
ATOM 742 O O . GLY A 1 92 ? -23.713 -2.708 -10.385 1.00 63.22 92 GLY A O 1
ATOM 743 N N . GLU A 1 93 ? -23.541 -0.839 -11.616 1.00 57.59 93 GLU A N 1
ATOM 744 C CA . GLU A 1 93 ? -23.176 0.075 -10.517 1.00 57.59 93 GLU A CA 1
ATOM 745 C C . GLU A 1 93 ? -24.228 0.166 -9.403 1.00 57.59 93 GLU A C 1
ATOM 747 O O . GLU A 1 93 ? -23.878 0.388 -8.241 1.00 57.59 93 GLU A O 1
ATOM 752 N N . ALA A 1 94 ? -25.510 -0.002 -9.742 1.00 55.56 94 ALA A N 1
ATOM 753 C CA . ALA A 1 94 ? -26.607 0.127 -8.784 1.00 55.56 94 ALA A CA 1
ATOM 754 C C . ALA A 1 94 ? -26.568 -0.981 -7.719 1.00 55.56 94 ALA A C 1
ATOM 756 O O . ALA A 1 94 ? -26.781 -0.714 -6.538 1.00 55.56 94 ALA A O 1
ATOM 757 N N . ASP A 1 95 ? -26.213 -2.194 -8.136 1.00 57.31 95 ASP A N 1
ATOM 758 C CA . ASP A 1 95 ? -26.267 -3.401 -7.313 1.00 57.31 95 ASP A CA 1
ATOM 759 C C . ASP A 1 95 ? -24.930 -3.622 -6.564 1.00 57.31 95 ASP A C 1
ATOM 761 O O . ASP A 1 95 ? -24.876 -4.217 -5.485 1.00 57.31 95 ASP A O 1
ATOM 765 N N . LEU A 1 96 ? -23.832 -3.029 -7.064 1.00 63.12 96 LEU A N 1
ATOM 766 C CA . LEU A 1 96 ? -22.510 -3.060 -6.427 1.00 63.12 96 LEU A CA 1
ATOM 767 C C . LEU A 1 96 ? -22.489 -2.310 -5.090 1.00 63.12 96 LEU A C 1
ATOM 769 O O . LEU A 1 96 ? -21.885 -2.775 -4.121 1.00 63.12 96 LEU A O 1
ATOM 773 N N . LYS A 1 97 ? -23.154 -1.151 -5.010 1.00 61.28 97 LYS A N 1
ATOM 774 C CA . LYS A 1 97 ? -23.203 -0.359 -3.774 1.00 61.28 97 LYS A CA 1
ATOM 775 C C . LYS A 1 97 ? -23.923 -1.126 -2.668 1.00 61.28 97 LYS A C 1
ATOM 777 O O . LYS A 1 97 ? -23.436 -1.173 -1.542 1.00 61.28 97 LYS A O 1
ATOM 782 N N . GLU A 1 98 ? -25.048 -1.752 -2.992 1.00 61.81 98 GLU A N 1
ATOM 783 C CA . GLU A 1 98 ? -25.843 -2.526 -2.041 1.00 61.81 98 GLU A CA 1
ATOM 784 C C . GLU A 1 98 ? -25.137 -3.836 -1.651 1.00 61.81 98 GLU A C 1
ATOM 786 O O . GLU A 1 98 ? -25.049 -4.161 -0.464 1.00 61.81 98 GLU A O 1
ATOM 791 N N . ALA A 1 99 ? -24.493 -4.514 -2.606 1.00 61.75 99 ALA A N 1
ATOM 792 C CA . ALA A 1 99 ? -23.673 -5.696 -2.343 1.00 61.75 99 ALA A CA 1
ATOM 793 C C . ALA A 1 99 ? -22.463 -5.390 -1.437 1.00 61.75 99 ALA A C 1
ATOM 795 O O . ALA A 1 99 ? -22.246 -6.095 -0.448 1.00 61.75 99 ALA A O 1
ATOM 796 N N . VAL A 1 100 ? -21.715 -4.312 -1.700 1.00 63.50 100 VAL A N 1
ATOM 797 C CA . VAL A 1 100 ? -20.558 -3.898 -0.880 1.00 63.50 100 VAL A CA 1
ATOM 798 C C . VAL A 1 100 ? -20.994 -3.431 0.511 1.00 63.50 100 VAL A C 1
ATOM 800 O O . VAL A 1 100 ? -20.337 -3.759 1.503 1.00 63.50 100 VAL A O 1
ATOM 803 N N . LEU A 1 101 ? -22.109 -2.699 0.617 1.00 61.59 101 LEU A N 1
ATOM 804 C CA . LEU A 1 101 ? -22.659 -2.277 1.909 1.00 61.59 101 LEU A CA 1
ATOM 805 C C . LEU A 1 101 ? -23.173 -3.469 2.729 1.00 61.59 101 LEU A C 1
ATOM 807 O O . LEU A 1 101 ? -22.959 -3.504 3.939 1.00 61.59 101 LEU A O 1
ATOM 811 N N . SER A 1 102 ? -23.781 -4.469 2.084 1.00 60.69 102 SER A N 1
ATOM 812 C CA . SER A 1 102 ? -24.250 -5.685 2.760 1.00 60.69 102 SER A CA 1
ATOM 813 C C . SER A 1 102 ? -23.098 -6.559 3.278 1.00 60.69 102 SER A C 1
ATOM 815 O O . SER A 1 102 ? -23.203 -7.121 4.367 1.00 60.69 102 SER A O 1
ATOM 817 N N . GLN A 1 103 ? -21.970 -6.620 2.557 1.00 57.62 103 GLN A N 1
ATOM 818 C CA . GLN A 1 103 ? -20.768 -7.344 2.992 1.00 57.62 103 GLN A CA 1
ATOM 819 C C . GLN A 1 103 ? -19.983 -6.606 4.080 1.00 57.62 103 GLN A C 1
ATOM 821 O O . GLN A 1 103 ? -19.373 -7.245 4.938 1.00 57.62 103 GLN A O 1
ATOM 826 N N . ARG A 1 104 ? -20.030 -5.267 4.106 1.00 56.66 104 ARG A N 1
ATOM 827 C CA . ARG A 1 104 ? -19.486 -4.445 5.201 1.00 56.66 104 ARG A CA 1
ATOM 828 C C . ARG A 1 104 ? -20.411 -4.423 6.423 1.00 56.66 104 ARG A C 1
ATOM 830 O O . ARG A 1 104 ? -20.604 -3.385 7.051 1.00 56.66 104 ARG A O 1
ATOM 837 N N . HIS A 1 105 ? -20.926 -5.585 6.815 1.00 51.72 105 HIS A N 1
ATOM 838 C CA . HIS A 1 105 ? -21.599 -5.789 8.095 1.00 51.72 105 HIS A CA 1
ATOM 839 C C . HIS A 1 105 ? -20.562 -5.863 9.229 1.00 51.72 105 HIS A C 1
ATOM 841 O O . HIS A 1 105 ? -20.392 -6.874 9.908 1.00 51.72 105 HIS A O 1
ATOM 847 N N . GLY A 1 106 ? -19.834 -4.766 9.447 1.00 59.50 106 GLY A N 1
ATOM 848 C CA . GLY A 1 106 ? -19.274 -4.519 10.767 1.00 59.50 106 GLY A CA 1
ATOM 849 C C . GLY A 1 106 ? -20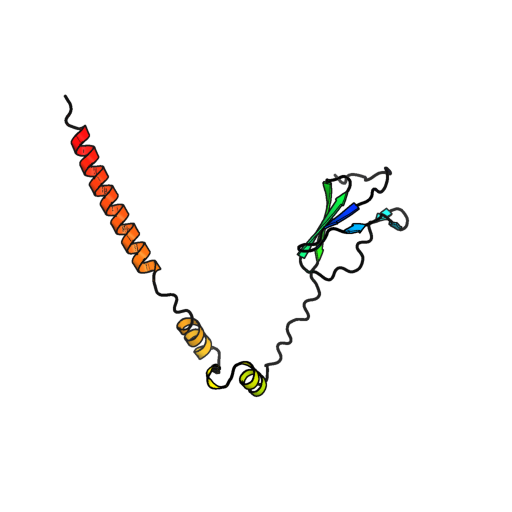.465 -4.305 11.689 1.00 59.50 106 GLY A C 1
ATOM 850 O O . GLY A 1 106 ? -21.190 -3.330 11.504 1.00 59.50 106 GLY A O 1
ATOM 851 N N . GLN A 1 107 ? -20.720 -5.230 12.620 1.00 64.94 107 GLN A N 1
ATOM 852 C CA . GLN A 1 107 ? -21.760 -5.033 13.631 1.00 64.94 107 GLN A CA 1
ATOM 853 C C . GLN A 1 107 ? -21.632 -3.621 14.213 1.00 64.94 107 GLN A C 1
ATOM 855 O O . GLN A 1 107 ? -20.515 -3.146 14.427 1.00 64.94 107 GLN A O 1
ATOM 860 N N . GLU A 1 108 ? -22.761 -2.944 14.436 1.00 78.38 108 GLU A N 1
ATOM 861 C CA . GLU A 1 108 ? -22.846 -1.535 14.847 1.00 78.38 108 GLU A CA 1
ATOM 862 C C . GLU A 1 108 ? -22.363 -1.298 16.295 1.00 78.38 108 GLU A C 1
ATOM 864 O O . GLU A 1 108 ? -23.043 -0.681 17.117 1.00 78.38 108 GLU A O 1
ATOM 869 N N . LEU A 1 109 ? -21.170 -1.787 16.633 1.00 80.19 109 LEU A N 1
ATOM 870 C CA . LEU A 1 109 ? -20.561 -1.708 17.955 1.00 80.19 109 LEU A CA 1
ATOM 871 C C . LEU A 1 109 ? -20.426 -0.253 18.413 1.00 80.19 109 LEU A C 1
ATOM 873 O O . LEU A 1 109 ? -20.508 0.028 19.603 1.00 80.19 109 LEU A O 1
ATOM 877 N N . TRP A 1 110 ? -20.310 0.681 17.465 1.00 85.94 110 TRP A N 1
ATOM 878 C CA . TRP A 1 110 ? -20.265 2.115 17.728 1.00 85.94 110 TRP A CA 1
ATOM 879 C C . TRP A 1 110 ? -21.482 2.613 18.524 1.00 85.94 110 TRP A C 1
ATOM 881 O O . TRP A 1 110 ? -21.314 3.444 19.413 1.00 85.94 110 TRP A O 1
ATOM 891 N N . ARG A 1 111 ? -22.689 2.074 18.286 1.00 88.06 111 ARG A N 1
ATOM 892 C CA . ARG A 1 111 ? -23.906 2.471 19.023 1.00 88.06 111 ARG A CA 1
ATOM 893 C C . ARG A 1 111 ? -23.804 2.063 20.488 1.00 88.06 111 ARG A C 1
ATOM 895 O O . ARG A 1 111 ? -24.089 2.860 21.378 1.00 88.06 111 ARG A O 1
ATOM 902 N N . TRP A 1 112 ? -23.345 0.838 20.733 1.00 92.69 112 TRP A N 1
ATOM 903 C CA . TRP A 1 112 ? -23.156 0.301 22.079 1.00 92.69 112 TRP A CA 1
ATOM 904 C C . TRP A 1 112 ? -22.011 0.992 22.823 1.00 92.69 112 TRP A C 1
ATOM 906 O O . TRP A 1 112 ? -22.157 1.310 24.001 1.00 92.69 112 TRP A O 1
ATOM 916 N N . VAL A 1 113 ? -20.911 1.300 22.132 1.00 93.75 113 VAL A N 1
ATOM 917 C CA . VAL A 1 113 ? -19.780 2.056 22.693 1.00 93.75 113 VAL A CA 1
ATOM 918 C C . VAL A 1 113 ? -20.202 3.475 23.080 1.00 93.75 113 VAL A C 1
ATOM 920 O O . VAL A 1 113 ? -19.873 3.923 24.177 1.00 93.75 113 VAL A O 1
ATOM 923 N N . LEU A 1 114 ? -20.972 4.170 22.235 1.00 95.12 114 LEU A N 1
ATOM 924 C CA . LEU A 1 114 ? -21.487 5.505 22.560 1.00 95.12 114 LEU A CA 1
ATOM 925 C C . LEU A 1 114 ? -22.431 5.482 23.767 1.00 95.12 114 LEU A C 1
ATOM 927 O O . LEU A 1 114 ? -22.319 6.339 24.640 1.00 95.12 114 LEU A O 1
ATOM 931 N N . LEU A 1 115 ? -23.328 4.495 23.848 1.00 96.62 115 LEU A N 1
ATOM 932 C CA . LEU A 1 115 ? -24.206 4.326 25.010 1.00 96.62 115 LEU A CA 1
ATOM 933 C C . LEU A 1 115 ? -23.410 4.067 26.295 1.00 96.62 115 LEU A C 1
ATOM 935 O O . LEU A 1 115 ? -23.694 4.682 27.322 1.00 96.62 115 LEU A O 1
ATOM 939 N N . ALA A 1 116 ? -22.392 3.206 26.239 1.00 96.56 116 ALA A N 1
ATOM 940 C CA . ALA A 1 116 ? -21.524 2.931 27.381 1.00 96.56 116 ALA A CA 1
ATOM 941 C C . ALA A 1 116 ? -20.760 4.186 27.836 1.00 96.56 116 ALA A C 1
ATOM 943 O O . ALA A 1 116 ? -20.708 4.469 29.033 1.00 96.56 116 ALA A O 1
ATOM 944 N N . ALA A 1 117 ? -20.228 4.973 26.895 1.00 96.81 117 ALA A N 1
ATOM 945 C CA . ALA A 1 117 ? -19.555 6.236 27.196 1.00 96.81 117 ALA A CA 1
ATOM 946 C C . ALA A 1 117 ? -20.506 7.250 27.854 1.00 96.81 117 ALA A C 1
ATOM 948 O O . ALA A 1 117 ? -20.140 7.891 28.839 1.00 96.81 117 ALA A O 1
ATOM 949 N N . LEU A 1 118 ? -21.744 7.354 27.357 1.00 97.12 118 LEU A N 1
ATOM 950 C CA . LEU A 1 118 ? -22.761 8.238 27.928 1.00 97.12 118 LEU A CA 1
ATOM 951 C C . LEU A 1 118 ? -23.123 7.830 29.365 1.00 97.12 118 LEU A C 1
ATOM 953 O O . LEU A 1 118 ? -23.223 8.682 30.247 1.00 97.12 118 LEU A O 1
ATOM 957 N N . MET A 1 119 ? -23.272 6.525 29.617 1.00 97.38 119 MET A N 1
ATOM 958 C CA . MET A 1 119 ? -23.532 6.004 30.962 1.00 97.38 119 MET A CA 1
ATOM 959 C C . MET A 1 119 ? -22.361 6.251 31.914 1.00 97.38 119 MET A C 1
ATOM 961 O O . MET A 1 119 ? -22.585 6.678 33.045 1.00 97.38 119 MET A O 1
ATOM 965 N N . ALA A 1 120 ? -21.124 6.029 31.461 1.00 96.94 120 ALA A N 1
ATOM 966 C CA . ALA A 1 120 ? -19.929 6.311 32.251 1.00 96.94 120 ALA A CA 1
ATOM 967 C C . ALA A 1 120 ? -19.856 7.798 32.627 1.00 96.94 120 ALA A C 1
ATOM 969 O O . ALA A 1 120 ? -19.654 8.132 33.790 1.00 96.94 120 ALA A O 1
ATOM 970 N N . MET A 1 121 ? -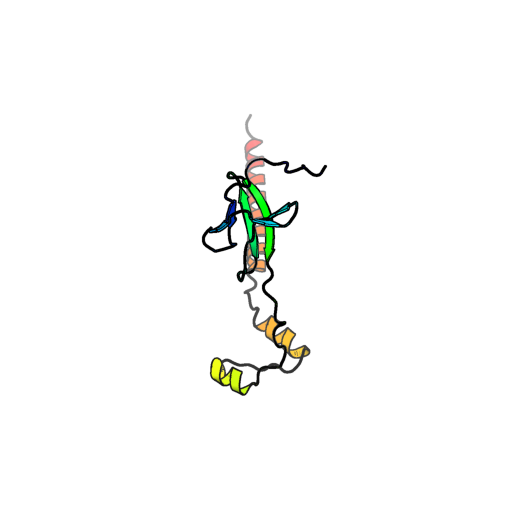20.124 8.693 31.674 1.00 96.69 121 MET A N 1
ATOM 971 C CA . MET A 1 121 ? -20.153 10.135 31.920 1.00 96.69 121 MET A CA 1
ATOM 972 C C . MET A 1 121 ? -21.245 10.538 32.926 1.00 96.69 121 MET A C 1
ATOM 974 O O . MET A 1 121 ? -20.999 11.357 33.813 1.00 96.69 121 MET A O 1
ATOM 978 N N . GLY A 1 122 ? -22.435 9.936 32.839 1.00 96.56 122 GLY A N 1
ATOM 979 C CA . GLY A 1 122 ? -23.499 10.138 33.827 1.00 96.56 122 GLY A CA 1
ATOM 980 C C . GLY A 1 122 ? -23.111 9.647 35.226 1.00 96.56 122 GLY A C 1
ATOM 981 O O . GLY A 1 122 ? -23.330 10.353 36.212 1.00 96.56 122 GLY A O 1
ATOM 982 N N . ALA A 1 123 ? -22.484 8.473 35.315 1.00 95.81 123 ALA A N 1
ATOM 983 C CA . ALA A 1 123 ? -21.994 7.916 36.573 1.00 95.81 123 ALA A CA 1
ATOM 984 C C . ALA A 1 123 ? -20.919 8.811 37.212 1.00 95.81 123 ALA A C 1
ATOM 986 O O . ALA A 1 123 ? -21.014 9.120 38.401 1.00 95.81 123 ALA A O 1
ATOM 987 N N . GLU A 1 124 ? -19.962 9.301 36.422 1.00 94.19 124 GLU A N 1
ATOM 988 C CA . GLU A 1 124 ? -18.941 10.256 36.871 1.00 94.19 124 GLU A CA 1
ATOM 989 C C . GLU A 1 124 ? -19.570 11.534 37.447 1.00 94.19 124 GLU A C 1
ATOM 991 O O . GLU A 1 124 ? -19.157 12.011 38.503 1.00 94.19 124 GLU A O 1
ATOM 996 N N . MET A 1 125 ? -20.626 12.067 36.822 1.00 95.25 125 MET A N 1
ATOM 997 C CA . MET A 1 125 ? -21.330 13.252 37.332 1.00 95.25 125 MET A CA 1
ATOM 998 C C . MET A 1 125 ? -22.030 13.001 38.674 1.00 95.25 125 MET A C 1
ATOM 1000 O O . MET A 1 125 ? -21.969 13.858 39.561 1.00 95.25 125 MET A O 1
ATOM 1004 N N . LEU A 1 126 ? -22.651 11.833 38.858 1.00 94.00 126 LEU A N 1
ATOM 1005 C CA . LEU A 1 126 ? -23.278 11.446 40.130 1.00 94.00 126 LEU A CA 1
ATOM 1006 C C . LEU A 1 126 ? -22.234 11.260 41.243 1.00 94.00 126 LEU A C 1
ATOM 1008 O O . LEU A 1 126 ? -22.418 11.734 42.371 1.00 94.00 126 LEU A O 1
ATOM 1012 N N . ILE A 1 127 ? -21.103 10.628 40.920 1.00 92.44 127 ILE A N 1
ATOM 1013 C CA . ILE A 1 127 ? -19.979 10.460 41.849 1.00 92.44 127 ILE A CA 1
ATOM 1014 C C . ILE A 1 127 ? -19.399 11.833 42.216 1.00 92.44 127 ILE A C 1
ATOM 1016 O O . ILE A 1 127 ? -19.252 12.146 43.399 1.00 92.44 127 ILE A O 1
ATOM 1020 N N . ALA A 1 128 ? -19.156 12.704 41.236 1.00 88.44 128 ALA A N 1
ATOM 1021 C CA . ALA A 1 128 ? -18.639 14.052 41.462 1.00 88.44 128 ALA A CA 1
ATOM 1022 C C . ALA A 1 128 ? -19.589 14.919 42.308 1.00 88.44 128 ALA A C 1
ATOM 1024 O O . ALA A 1 128 ? -19.134 15.711 43.139 1.00 88.44 128 ALA A O 1
ATOM 1025 N N . GLN A 1 129 ? -20.904 14.764 42.133 1.00 86.25 129 GLN A N 1
ATOM 1026 C CA . GLN A 1 129 ? -21.905 15.465 42.936 1.00 86.25 129 GLN A CA 1
ATOM 1027 C C . GLN A 1 129 ? -21.899 14.985 44.394 1.00 86.25 129 GLN A C 1
ATOM 1029 O O . GLN A 1 129 ? -21.836 15.812 45.307 1.00 86.25 129 GLN A O 1
ATOM 1034 N N . SER A 1 130 ? -21.892 13.671 44.632 1.00 82.75 130 SER A N 1
ATOM 1035 C CA . SER A 1 130 ? -21.851 13.120 45.998 1.00 82.75 130 SER A CA 1
ATOM 1036 C C . SER A 1 130 ? -20.541 13.446 46.734 1.00 82.75 130 SER A C 1
ATOM 1038 O O . SER A 1 130 ? -20.561 13.771 47.925 1.00 82.75 130 SER A O 1
ATOM 1040 N N . ALA A 1 131 ? -19.410 13.472 46.023 1.00 77.62 131 ALA A N 1
ATOM 1041 C CA . ALA A 1 131 ? -18.112 13.867 46.574 1.00 77.62 131 ALA A CA 1
ATOM 1042 C C . ALA A 1 131 ? -18.031 15.367 46.924 1.00 77.62 131 ALA A C 1
ATOM 1044 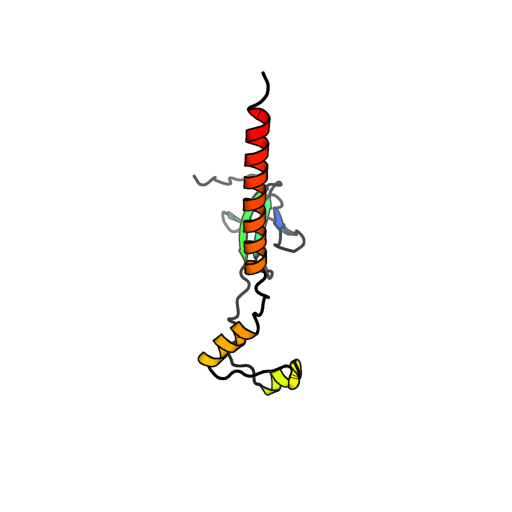O O . ALA A 1 131 ? -17.311 15.760 47.846 1.00 77.62 131 ALA A O 1
ATOM 1045 N N . ARG A 1 132 ? -18.770 16.225 46.207 1.00 72.31 132 ARG A N 1
ATOM 1046 C CA . ARG A 1 132 ? -18.844 17.667 46.496 1.00 72.31 132 ARG A CA 1
ATOM 1047 C C . ARG A 1 132 ? -19.684 17.949 47.742 1.00 72.31 132 ARG A C 1
ATOM 1049 O O . ARG A 1 132 ? -19.276 18.765 48.565 1.00 72.31 132 ARG A O 1
ATOM 1056 N N . THR A 1 133 ? -20.803 17.247 47.908 1.00 66.06 133 THR A N 1
ATOM 1057 C CA . THR A 1 133 ? -21.675 17.381 49.086 1.00 66.06 133 THR A CA 1
ATOM 1058 C C . THR A 1 133 ? -20.981 16.925 50.376 1.00 66.06 133 THR A C 1
ATOM 1060 O O . THR A 1 133 ? -21.125 17.577 51.407 1.00 66.06 133 THR A O 1
ATOM 1063 N N . SER A 1 134 ? -20.157 15.871 50.338 1.00 59.31 134 SER A N 1
ATOM 1064 C CA . SER A 1 134 ? -19.459 15.376 51.539 1.00 59.31 134 SER A CA 1
ATOM 1065 C C . SER A 1 134 ? -18.317 16.282 52.028 1.00 59.31 134 SER A C 1
ATOM 1067 O O . SER A 1 134 ? -18.053 16.332 53.228 1.00 59.31 134 SER A O 1
ATOM 1069 N N . ARG A 1 135 ? -17.668 17.057 51.143 1.00 60.34 135 ARG A N 1
ATOM 1070 C CA . ARG A 1 135 ? -16.632 18.043 51.527 1.00 60.34 135 ARG A CA 1
ATOM 1071 C C . ARG A 1 135 ? -17.181 19.338 52.129 1.00 60.34 135 ARG A C 1
ATOM 1073 O O . ARG A 1 135 ? -16.424 20.033 52.796 1.00 60.34 135 ARG A O 1
ATOM 1080 N N . GLY A 1 136 ? -18.459 19.657 51.918 1.00 59.78 136 GLY A N 1
ATOM 1081 C CA . GLY A 1 136 ? -19.102 20.866 52.453 1.00 59.78 136 GLY A CA 1
ATOM 1082 C C . GLY A 1 136 ? -19.464 20.801 53.941 1.00 59.78 136 GLY A C 1
ATOM 1083 O O . GLY A 1 136 ? -19.916 21.796 54.496 1.00 59.78 136 GLY A O 1
ATOM 1084 N N . THR A 1 137 ? -19.252 19.654 54.593 1.00 56.91 137 THR A N 1
ATOM 1085 C CA . THR A 1 137 ? -19.615 19.420 56.000 1.00 56.91 137 THR A CA 1
ATOM 1086 C C . THR A 1 137 ? -18.392 18.939 56.780 1.00 56.91 137 THR A C 1
ATOM 1088 O O . THR A 1 137 ? -18.315 17.802 57.238 1.00 56.91 137 THR A O 1
ATOM 1091 N N . ARG A 1 138 ? -17.387 19.803 56.906 1.00 49.81 138 ARG A N 1
ATOM 1092 C CA . ARG A 1 138 ? -16.373 19.686 57.958 1.00 49.81 138 ARG A CA 1
ATOM 1093 C C . ARG A 1 138 ? -16.238 21.058 58.631 1.00 49.81 138 ARG A C 1
ATOM 1095 O O . ARG A 1 138 ? -15.884 21.993 57.913 1.00 49.81 138 ARG A O 1
ATOM 1102 N N . PRO A 1 139 ? -16.608 21.189 59.921 1.00 56.34 139 PRO A N 1
ATOM 1103 C CA . PRO A 1 139 ? -16.352 22.397 60.703 1.00 56.34 139 PRO A CA 1
ATOM 1104 C C . PRO A 1 139 ? -14.851 22.626 60.905 1.00 56.34 139 PRO A C 1
ATOM 1106 O O . PRO A 1 139 ? -14.085 21.632 60.839 1.00 56.34 139 PRO A O 1
#

Sequence (139 aa):
MYRDIRRENASEAVLQAPGGEPRTIWPQQRGLQSVWPVGVVNEPGLWEIFARERVSDRFAVQVDEREPDLTPVPMARLEALFGKDRLRVVDGEADLKEAVLSQRHGQELWRWVLLAALMAMGAEMLIAQSARTSRGTRP

pLDDT: mean 74.66, std 15.24, range [33.0, 97.38]

Secondary structure (DSSP, 8-state):
------SS----EEEEPSSS--EEE--EEETTEEE-------S-EEEEEEETTEEEEEEEE---------SPPPHHHHHHHH-GGG-----SHHHHHHHHHHH-----HHHHHHHHHHHHHHHHHHHHHHHHHHHT---

Radius of gyration: 31.47 Å; chains: 1; bounding box: 64×50×80 Å

Foldseek 3Di:
DDDPPPDDDQAWKWKDDPPDDIDIWGWDDDDPDTDTDPDDDQDFAKMFIGDPNDTPDIDGDDHDPPPPPPPDDDVVVVCVPQNPVRDDDAPDDVRVVVVVVVVPPPPPVVVVVVVVVVVVVVVVVVVVVVVVVVVVDDD